Protein AF-A0A1Y6C540-F1 (afdb_monomer_lite)

Structure (mmCIF, N/CA/C/O backbone):
data_AF-A0A1Y6C540-F1
#
_entry.id   AF-A0A1Y6C540-F1
#
loop_
_atom_site.group_PDB
_atom_site.id
_atom_site.type_symbol
_atom_site.label_atom_id
_atom_site.label_alt_id
_atom_site.label_comp_id
_atom_site.label_asym_id
_atom_site.label_entity_id
_atom_site.label_seq_id
_atom_site.pdbx_PDB_ins_code
_atom_site.Cartn_x
_atom_site.Cartn_y
_atom_site.Cartn_z
_atom_site.occupancy
_atom_site.B_iso_or_equiv
_atom_site.auth_seq_id
_atom_site.auth_comp_id
_atom_site.auth_asym_id
_atom_site.auth_atom_id
_atom_site.pdbx_PDB_model_num
ATOM 1 N N . MET A 1 1 ? 32.720 -35.399 -44.012 1.00 43.03 1 MET A N 1
ATOM 2 C CA . MET A 1 1 ? 31.934 -34.220 -44.402 1.00 43.03 1 MET A CA 1
ATOM 3 C C . MET A 1 1 ? 30.581 -34.305 -43.735 1.00 43.03 1 MET A C 1
ATOM 5 O O . MET A 1 1 ? 29.903 -35.291 -43.972 1.00 43.03 1 MET A O 1
ATOM 9 N N . ASP A 1 2 ? 30.085 -33.401 -42.911 1.00 48.00 2 ASP A N 1
ATOM 10 C CA . ASP A 1 2 ? 30.608 -32.382 -41.996 1.00 48.00 2 ASP A CA 1
ATOM 11 C C . ASP A 1 2 ? 29.381 -32.078 -41.117 1.00 48.00 2 ASP A C 1
ATOM 13 O O . ASP A 1 2 ? 28.257 -32.019 -41.619 1.00 48.00 2 ASP A O 1
ATOM 17 N N . VAL A 1 3 ? 29.572 -31.997 -39.803 1.00 55.25 3 VAL A N 1
ATOM 18 C CA . VAL A 1 3 ? 28.517 -31.683 -38.831 1.00 55.25 3 VAL A CA 1
ATOM 19 C C . VAL A 1 3 ? 28.152 -30.207 -38.973 1.00 55.25 3 VAL A C 1
ATOM 21 O O . VAL A 1 3 ? 29.038 -29.363 -38.885 1.00 55.25 3 VAL A O 1
ATOM 24 N N . VAL A 1 4 ? 26.867 -29.883 -39.129 1.00 56.41 4 VAL A N 1
ATOM 25 C CA . VAL A 1 4 ? 26.354 -28.524 -38.880 1.00 56.41 4 VAL A CA 1
ATOM 26 C C . VAL A 1 4 ? 24.952 -28.603 -38.283 1.00 56.41 4 VAL A C 1
ATOM 28 O O . VAL A 1 4 ? 23.933 -28.519 -38.963 1.00 56.41 4 VAL A O 1
ATOM 31 N N . GLU A 1 5 ? 24.929 -28.790 -36.967 1.00 54.06 5 GLU A N 1
ATOM 32 C CA . GLU A 1 5 ? 23.848 -28.333 -36.103 1.00 54.06 5 GLU A CA 1
ATOM 33 C C . GLU A 1 5 ? 24.073 -26.829 -35.884 1.00 54.06 5 GLU A C 1
ATOM 35 O O . GLU A 1 5 ? 25.126 -26.409 -35.407 1.00 54.06 5 GLU A O 1
ATOM 40 N N . SER A 1 6 ? 23.143 -25.987 -36.325 1.00 55.41 6 SER A N 1
ATOM 41 C CA . SER A 1 6 ? 23.183 -24.537 -36.088 1.00 55.41 6 SER A CA 1
ATOM 42 C C . SER A 1 6 ? 21.764 -23.986 -36.102 1.00 55.41 6 SER A C 1
ATOM 44 O O . SER A 1 6 ? 21.353 -23.263 -37.005 1.00 55.41 6 SER A O 1
ATOM 46 N N . THR A 1 7 ? 20.984 -24.362 -35.093 1.00 57.25 7 THR A N 1
ATOM 47 C CA . THR A 1 7 ? 19.813 -23.582 -34.689 1.00 57.25 7 THR A CA 1
ATOM 48 C C . THR A 1 7 ? 20.282 -22.491 -33.738 1.00 57.25 7 THR A C 1
ATOM 50 O O . THR A 1 7 ? 20.520 -22.740 -32.558 1.00 57.25 7 THR A O 1
ATOM 53 N N . ASP A 1 8 ? 20.434 -21.286 -34.285 1.00 49.75 8 ASP A N 1
ATOM 54 C CA . ASP A 1 8 ? 20.597 -20.032 -33.551 1.00 49.75 8 ASP A CA 1
ATOM 55 C C . ASP A 1 8 ? 19.343 -19.806 -32.691 1.00 49.75 8 ASP A C 1
ATOM 57 O O . ASP A 1 8 ? 18.332 -19.262 -33.137 1.00 49.75 8 ASP A O 1
ATOM 61 N N . PHE A 1 9 ? 19.363 -20.312 -31.456 1.00 48.69 9 PHE A N 1
ATOM 62 C CA . PHE A 1 9 ? 18.324 -20.044 -30.467 1.00 48.69 9 PHE A CA 1
ATOM 63 C C . PHE A 1 9 ? 18.586 -18.654 -29.892 1.00 48.69 9 PHE A C 1
ATOM 65 O O . PHE A 1 9 ? 19.163 -18.481 -28.819 1.00 48.69 9 PHE A O 1
ATOM 72 N N . ARG A 1 10 ? 18.222 -17.634 -30.667 1.00 44.22 10 ARG A N 1
ATOM 73 C CA . ARG A 1 10 ? 18.311 -16.242 -30.249 1.00 44.22 10 ARG A CA 1
ATOM 74 C C . ARG A 1 10 ? 17.281 -16.014 -29.146 1.00 44.22 10 ARG A C 1
ATOM 76 O O . ARG A 1 10 ? 16.103 -15.789 -29.416 1.00 44.22 10 ARG A O 1
ATOM 83 N N . SER A 1 11 ? 17.724 -16.120 -27.895 1.00 52.94 11 SER A N 1
ATOM 84 C CA . SER A 1 11 ? 16.939 -15.707 -26.733 1.00 52.94 11 SER A CA 1
ATOM 85 C C . SER A 1 11 ? 16.409 -14.292 -26.976 1.00 52.94 11 SER A C 1
ATOM 87 O O . SER A 1 11 ? 17.205 -13.420 -27.341 1.00 52.94 11 SER A O 1
ATOM 89 N N . PRO A 1 12 ? 15.103 -14.025 -26.802 1.00 50.53 12 PRO A N 1
ATOM 90 C CA . PRO A 1 12 ? 14.623 -12.659 -26.843 1.00 50.53 12 PRO A CA 1
ATOM 91 C C . PRO A 1 12 ? 15.323 -11.906 -25.715 1.00 50.53 12 PRO A C 1
ATOM 93 O O . PRO A 1 12 ? 15.194 -12.253 -24.541 1.00 50.53 12 PRO A O 1
ATOM 96 N N . THR A 1 13 ? 16.114 -10.902 -26.085 1.00 55.16 13 THR A N 1
ATOM 97 C CA . THR A 1 13 ? 16.625 -9.904 -25.154 1.00 55.16 13 THR A CA 1
ATOM 98 C C . THR A 1 13 ? 15.428 -9.406 -24.349 1.00 55.16 13 THR A C 1
ATO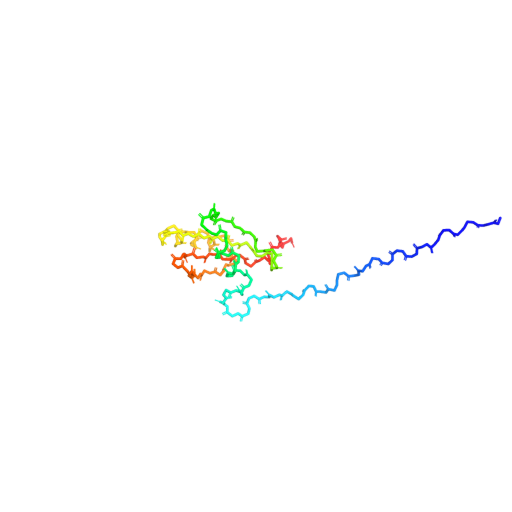M 100 O O . THR A 1 13 ? 14.468 -8.939 -24.972 1.00 55.16 13 THR A O 1
ATOM 103 N N . PRO A 1 14 ? 15.414 -9.499 -23.007 1.00 47.69 14 PRO A N 1
ATOM 104 C CA . PRO A 1 14 ? 14.437 -8.742 -22.255 1.00 47.69 14 PRO A CA 1
ATOM 105 C C . PRO A 1 14 ? 14.735 -7.278 -22.578 1.00 47.69 14 PRO A C 1
ATOM 107 O O . PRO A 1 14 ? 15.776 -6.742 -22.195 1.00 47.69 14 PRO A O 1
ATOM 110 N N . GLY A 1 15 ? 13.857 -6.659 -23.372 1.00 43.78 15 GLY A N 1
ATOM 111 C CA . GLY A 1 15 ? 13.823 -5.209 -23.486 1.00 43.78 15 GLY A CA 1
ATOM 112 C C . GLY A 1 15 ? 13.761 -4.629 -22.074 1.00 43.78 15 GLY A C 1
ATOM 113 O O . GLY A 1 15 ? 13.277 -5.321 -21.170 1.00 43.78 15 GLY A O 1
ATOM 114 N N . PRO A 1 16 ? 14.292 -3.417 -21.849 1.00 44.03 16 PRO A N 1
ATOM 115 C CA . PRO A 1 16 ? 14.209 -2.787 -20.543 1.00 44.03 16 PRO A CA 1
ATOM 116 C C . PRO A 1 16 ? 12.743 -2.831 -20.124 1.00 44.03 16 PRO A C 1
ATOM 118 O O . PRO A 1 16 ? 11.897 -2.219 -20.774 1.00 44.03 16 PRO A O 1
ATOM 121 N N . ALA A 1 17 ? 12.446 -3.644 -19.104 1.00 44.28 17 ALA A N 1
ATOM 122 C CA . ALA A 1 17 ? 11.164 -3.600 -18.440 1.00 44.28 17 ALA A CA 1
ATOM 123 C C . ALA A 1 17 ? 10.976 -2.129 -18.111 1.00 44.28 17 ALA A C 1
ATOM 125 O O . ALA A 1 17 ? 11.861 -1.537 -17.491 1.00 44.28 17 ALA A O 1
ATOM 126 N N . GLU A 1 18 ? 9.915 -1.524 -18.635 1.00 40.03 18 GLU A N 1
ATOM 127 C CA . GLU A 1 18 ? 9.553 -0.164 -18.294 1.00 40.03 18 GLU A CA 1
ATOM 128 C C . GLU A 1 18 ? 9.364 -0.166 -16.784 1.00 40.03 18 GLU A C 1
ATOM 130 O O . GLU A 1 18 ? 8.351 -0.621 -16.248 1.00 40.03 18 GLU A O 1
ATOM 135 N N . THR A 1 19 ? 10.433 0.224 -16.095 1.00 43.50 19 THR A N 1
ATOM 136 C CA . THR A 1 19 ? 10.490 0.408 -14.666 1.00 43.50 19 THR A CA 1
ATOM 137 C C . THR A 1 19 ? 9.519 1.536 -14.418 1.00 43.50 19 THR A C 1
ATOM 139 O O . THR A 1 19 ? 9.863 2.711 -14.528 1.00 43.50 19 THR A O 1
ATOM 142 N N . GLY A 1 20 ? 8.263 1.171 -14.173 1.00 42.25 20 GLY A N 1
ATOM 143 C CA . GLY A 1 20 ? 7.260 2.053 -13.621 1.00 42.25 20 GLY A CA 1
ATOM 144 C C . GLY A 1 20 ? 7.726 2.428 -12.227 1.00 42.25 20 GLY A C 1
ATOM 145 O O . GLY A 1 20 ? 7.236 1.896 -11.231 1.00 42.25 20 GLY A O 1
ATOM 146 N N . GLU A 1 21 ? 8.720 3.311 -12.151 1.00 46.50 21 GLU A N 1
ATOM 147 C CA . GLU A 1 21 ? 8.949 4.101 -10.962 1.00 46.50 21 GLU A CA 1
ATOM 148 C C . GLU A 1 21 ? 7.591 4.698 -10.587 1.00 46.50 21 GLU A C 1
ATOM 150 O O . GLU A 1 21 ? 6.900 5.243 -11.457 1.00 46.50 21 GLU A O 1
ATOM 155 N N . PRO A 1 22 ? 7.153 4.584 -9.325 1.00 45.59 22 PRO A N 1
ATOM 156 C CA . PRO A 1 22 ? 5.972 5.292 -8.871 1.00 45.59 22 PRO A CA 1
ATOM 157 C C . PRO A 1 22 ? 6.294 6.794 -8.874 1.00 45.59 22 PRO A C 1
ATOM 159 O O . PRO A 1 22 ? 6.625 7.369 -7.842 1.00 45.59 22 PRO A O 1
ATOM 162 N N . GLN A 1 23 ? 6.206 7.440 -10.041 1.00 43.75 23 GLN A N 1
ATOM 163 C CA . GLN A 1 23 ? 6.576 8.842 -10.260 1.00 43.75 23 GLN A CA 1
ATOM 164 C C . GLN A 1 23 ? 5.637 9.845 -9.571 1.00 43.75 23 GLN A C 1
ATOM 166 O O . GLN A 1 23 ? 5.738 11.039 -9.828 1.00 43.75 23 GLN A O 1
ATOM 171 N N . ASN A 1 24 ? 4.717 9.426 -8.692 1.00 51.53 24 ASN A N 1
ATOM 172 C CA . ASN A 1 24 ? 3.803 10.399 -8.091 1.00 51.53 24 ASN A CA 1
ATOM 173 C C . ASN A 1 24 ? 3.228 10.081 -6.709 1.00 51.53 24 ASN A C 1
ATOM 175 O O . ASN A 1 24 ? 2.178 10.608 -6.356 1.00 51.53 24 ASN A O 1
ATOM 179 N N . GLY A 1 25 ? 3.861 9.208 -5.917 1.00 62.72 25 GLY A N 1
ATOM 180 C CA . GLY A 1 25 ? 3.353 8.898 -4.570 1.00 62.72 25 GLY A CA 1
ATOM 181 C C . GLY A 1 25 ? 1.909 8.366 -4.555 1.00 62.72 25 GLY A C 1
ATOM 182 O O . GLY A 1 25 ? 1.235 8.416 -3.531 1.00 62.72 25 GLY A O 1
ATOM 183 N N . GLN A 1 26 ? 1.416 7.888 -5.699 1.00 75.31 26 GLN A N 1
ATOM 184 C CA . GLN A 1 26 ? 0.065 7.379 -5.871 1.00 75.31 26 GLN A CA 1
ATOM 185 C C . GLN A 1 26 ? 0.105 5.872 -6.072 1.00 75.31 26 GLN A C 1
ATOM 187 O O . GLN A 1 26 ? 0.957 5.328 -6.776 1.00 75.31 26 GLN A O 1
ATOM 192 N N . LEU A 1 27 ? -0.851 5.203 -5.439 1.00 83.62 27 LEU A N 1
ATOM 193 C CA . LEU A 1 27 ? -1.038 3.767 -5.537 1.00 83.62 27 LEU A CA 1
ATOM 194 C C . LEU A 1 27 ? -1.483 3.389 -6.960 1.00 83.62 27 LEU A C 1
ATOM 196 O O . LEU A 1 27 ? -2.508 3.884 -7.438 1.00 83.62 27 LEU A O 1
ATOM 200 N N . LEU A 1 28 ? -0.729 2.501 -7.616 1.00 87.88 28 LEU A N 1
ATOM 201 C CA . LEU A 1 28 ? -1.040 2.006 -8.961 1.00 87.88 28 LEU A CA 1
ATOM 202 C C . LEU A 1 28 ? -2.402 1.295 -8.992 1.00 87.88 28 LEU A C 1
ATOM 204 O O . LEU A 1 28 ? -2.804 0.648 -8.022 1.00 87.88 28 LEU A O 1
ATOM 208 N N . SER A 1 29 ? -3.106 1.376 -10.122 1.00 91.00 29 SER A N 1
ATOM 209 C CA . SER A 1 29 ? -4.423 0.747 -10.304 1.00 91.00 29 SER A CA 1
A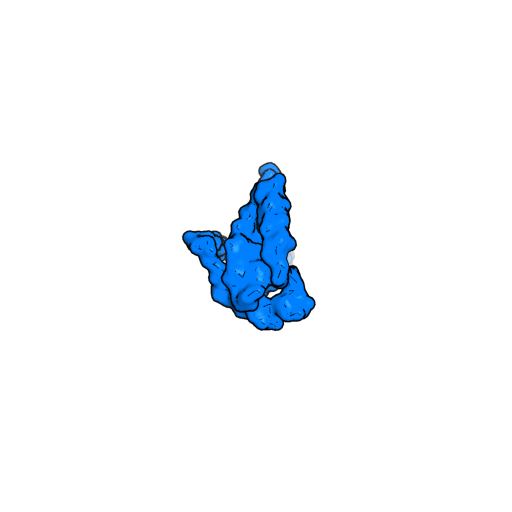TOM 210 C C . SER A 1 29 ? -4.381 -0.777 -10.143 1.00 91.00 29 SER A C 1
ATOM 212 O O . SER A 1 29 ? -5.267 -1.340 -9.502 1.00 91.00 29 SER A O 1
ATOM 214 N N . CYS A 1 30 ? -3.330 -1.440 -10.636 1.00 90.75 30 CYS A N 1
ATOM 215 C CA . CYS A 1 30 ? -3.123 -2.878 -10.439 1.00 90.75 30 CYS A CA 1
ATOM 216 C C . CYS A 1 30 ? -2.950 -3.247 -8.953 1.00 90.75 30 CYS A C 1
ATOM 218 O O . CYS A 1 30 ? -3.522 -4.233 -8.484 1.00 90.75 30 CYS A O 1
ATOM 220 N N . CYS A 1 31 ? -2.246 -2.415 -8.175 1.00 91.00 31 CYS A N 1
ATOM 221 C CA . CYS A 1 31 ? -2.101 -2.599 -6.730 1.00 91.00 31 CYS A CA 1
ATOM 222 C C . CYS A 1 31 ? -3.442 -2.444 -6.005 1.00 91.00 31 CYS A C 1
ATOM 224 O O . CYS A 1 31 ? -3.763 -3.275 -5.161 1.00 91.00 31 CYS A O 1
ATOM 226 N N . LYS A 1 32 ? -4.244 -1.428 -6.360 1.00 92.94 32 LYS A N 1
ATOM 227 C CA . LYS A 1 32 ? -5.598 -1.229 -5.806 1.00 92.94 32 LYS A CA 1
ATOM 228 C C . LYS A 1 32 ? -6.475 -2.456 -6.029 1.00 92.94 32 LYS A C 1
ATOM 230 O O . LYS A 1 32 ? -7.008 -3.00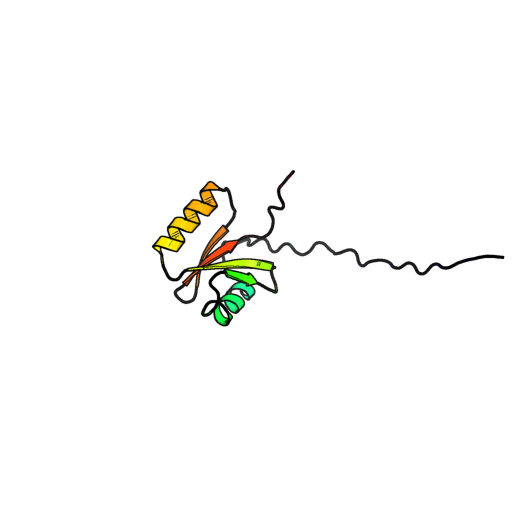4 -5.073 1.00 92.94 32 LYS A O 1
ATOM 235 N N . HIS A 1 33 ? -6.523 -2.942 -7.269 1.00 93.88 33 HIS A N 1
ATOM 236 C CA . HIS A 1 33 ? -7.286 -4.139 -7.610 1.00 93.88 33 HIS A CA 1
ATOM 237 C C . HIS A 1 33 ? -6.827 -5.368 -6.809 1.00 93.88 33 HIS A C 1
ATOM 239 O O . HIS A 1 33 ? -7.648 -6.108 -6.273 1.00 93.88 33 HIS A O 1
ATOM 245 N N . THR A 1 34 ? -5.510 -5.546 -6.659 1.00 92.56 34 THR A N 1
ATOM 246 C CA . THR A 1 34 ? -4.938 -6.637 -5.853 1.00 92.56 34 THR A CA 1
ATOM 247 C C . THR A 1 34 ? -5.391 -6.547 -4.388 1.00 92.56 34 THR A C 1
ATOM 249 O O . THR A 1 34 ? -5.780 -7.555 -3.799 1.00 92.56 34 THR A O 1
ATOM 252 N N . ILE A 1 35 ? -5.378 -5.344 -3.803 1.00 92.69 35 ILE A N 1
ATOM 253 C CA . ILE A 1 35 ? -5.809 -5.104 -2.417 1.00 92.69 35 ILE A CA 1
ATOM 254 C C . ILE A 1 35 ? -7.292 -5.427 -2.258 1.00 92.69 35 ILE A C 1
ATOM 256 O O . ILE A 1 35 ? -7.654 -6.173 -1.348 1.00 92.69 35 ILE A O 1
ATOM 260 N N . ASP A 1 36 ? -8.138 -4.919 -3.152 1.00 92.38 36 ASP A N 1
ATOM 261 C CA . ASP A 1 36 ? -9.586 -5.119 -3.072 1.00 92.38 36 ASP A CA 1
ATOM 262 C C . ASP A 1 36 ? -9.962 -6.610 -3.154 1.00 92.38 36 ASP A C 1
ATOM 264 O O . ASP A 1 36 ? -10.868 -7.054 -2.450 1.00 92.38 36 ASP A O 1
ATOM 268 N N . MET A 1 37 ? -9.226 -7.413 -3.934 1.00 91.25 37 MET A N 1
ATOM 269 C CA . MET A 1 37 ? -9.473 -8.856 -4.037 1.00 91.25 37 MET A CA 1
ATOM 270 C C . MET A 1 37 ? -8.921 -9.679 -2.866 1.00 91.25 37 MET A C 1
ATOM 272 O O . MET A 1 37 ? -9.539 -10.667 -2.466 1.00 91.25 37 MET A O 1
ATOM 276 N N . HIS A 1 38 ? -7.748 -9.327 -2.329 1.00 90.75 38 HIS A N 1
ATOM 277 C CA . HIS A 1 38 ? -6.994 -10.240 -1.458 1.00 90.75 38 HIS A CA 1
ATOM 278 C C . HIS A 1 38 ? -6.816 -9.769 -0.014 1.00 90.75 38 HIS A C 1
ATOM 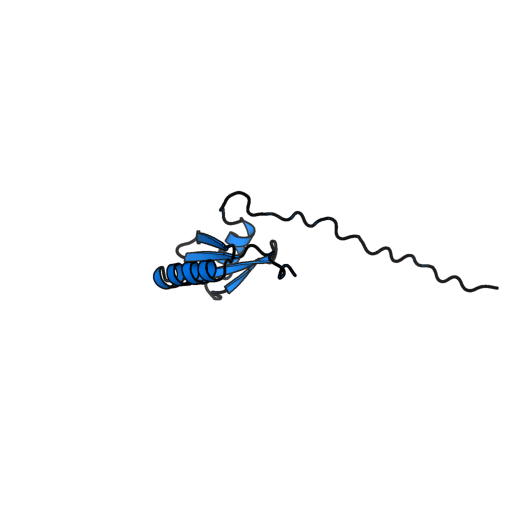280 O O . HIS A 1 38 ? -6.567 -10.608 0.859 1.00 90.75 38 HIS A O 1
ATOM 286 N N . ALA A 1 39 ? -6.951 -8.473 0.280 1.00 89.12 39 ALA A N 1
ATOM 287 C CA . ALA A 1 39 ? -6.558 -7.934 1.585 1.00 89.12 39 ALA A CA 1
ATOM 288 C C . ALA A 1 39 ? -7.488 -8.324 2.742 1.00 89.12 39 ALA A C 1
ATOM 290 O O . ALA A 1 39 ? -7.104 -8.191 3.898 1.00 89.12 39 ALA A O 1
ATOM 291 N N . ALA A 1 40 ? -8.671 -8.880 2.456 1.00 87.00 40 ALA A N 1
ATOM 292 C CA . ALA A 1 40 ? -9.539 -9.474 3.478 1.00 87.00 40 ALA A CA 1
ATOM 293 C C . ALA A 1 40 ? -8.980 -10.774 4.080 1.00 87.00 40 ALA A C 1
ATOM 295 O O . ALA A 1 40 ? -9.310 -11.111 5.212 1.00 87.00 40 ALA A O 1
ATOM 296 N N . TYR A 1 41 ? -8.137 -11.493 3.335 1.00 88.69 41 TYR A N 1
ATOM 297 C CA . TYR A 1 41 ? -7.612 -12.800 3.741 1.00 88.69 41 TYR A CA 1
ATOM 298 C C . TYR A 1 41 ? -6.094 -12.793 3.941 1.00 88.69 41 TYR A C 1
ATOM 300 O O . TYR A 1 41 ? -5.563 -13.663 4.624 1.00 88.69 41 TYR A O 1
ATOM 308 N N . ASN A 1 42 ? -5.387 -11.824 3.350 1.00 88.88 42 ASN A N 1
ATOM 309 C CA . ASN A 1 42 ? -3.930 -11.746 3.375 1.00 88.88 42 ASN A CA 1
ATOM 310 C C . ASN A 1 42 ? -3.473 -10.319 3.686 1.00 88.88 42 ASN A C 1
ATOM 312 O O . ASN A 1 42 ? -3.744 -9.394 2.928 1.00 88.88 42 ASN A O 1
ATOM 316 N N . SER A 1 43 ? -2.709 -10.140 4.762 1.00 88.31 43 SER A N 1
ATOM 317 C CA . SER A 1 43 ? -2.143 -8.837 5.143 1.00 88.31 43 SER A CA 1
ATOM 318 C C . SER A 1 43 ? -0.862 -8.479 4.382 1.00 88.31 43 SER A C 1
ATOM 320 O O . SER A 1 43 ? -0.390 -7.346 4.459 1.00 88.31 43 SER A O 1
ATOM 322 N N . MET A 1 44 ? -0.281 -9.423 3.637 1.00 91.56 44 MET A N 1
ATOM 323 C CA . MET A 1 44 ? 0.886 -9.207 2.784 1.00 91.56 44 MET A CA 1
ATOM 324 C C . MET A 1 44 ? 0.714 -9.966 1.471 1.00 91.56 44 MET A C 1
ATOM 326 O O . MET A 1 44 ? 0.372 -11.145 1.470 1.00 91.56 44 MET A O 1
ATOM 330 N N . MET A 1 45 ? 0.959 -9.286 0.359 1.00 92.12 45 MET A N 1
ATOM 331 C CA . MET A 1 45 ? 0.773 -9.814 -0.989 1.00 92.12 45 MET A CA 1
ATOM 332 C C . MET A 1 45 ? 1.769 -9.199 -1.961 1.00 92.12 45 MET A C 1
ATOM 334 O O . MET A 1 45 ? 2.405 -8.189 -1.671 1.00 92.12 45 MET A O 1
ATOM 338 N N . VAL A 1 46 ? 1.900 -9.813 -3.130 1.00 90.69 46 VAL A N 1
ATOM 339 C CA . VAL A 1 46 ? 2.690 -9.281 -4.239 1.00 90.69 46 VAL A CA 1
ATOM 340 C C . VAL A 1 46 ? 1.732 -9.025 -5.389 1.00 90.69 46 VAL A C 1
ATOM 342 O O . VAL A 1 46 ? 1.003 -9.932 -5.785 1.00 90.69 46 VAL A O 1
ATOM 345 N N . CYS A 1 47 ? 1.719 -7.803 -5.920 1.00 89.62 47 CYS A N 1
ATOM 346 C CA . CYS A 1 47 ? 0.942 -7.507 -7.117 1.00 89.62 47 CYS A CA 1
ATOM 347 C C . CYS A 1 47 ? 1.490 -8.324 -8.293 1.00 89.62 47 CYS A C 1
ATOM 349 O O . CYS A 1 47 ? 2.689 -8.294 -8.578 1.00 89.62 47 CYS A O 1
ATOM 351 N N . SER A 1 48 ? 0.625 -9.063 -8.983 1.00 87.94 48 SER A N 1
ATOM 352 C CA . SER A 1 48 ? 1.022 -9.911 -10.108 1.00 87.94 48 SER A CA 1
ATOM 353 C C . SER A 1 48 ? 1.537 -9.112 -11.299 1.00 87.94 48 SER A C 1
ATOM 355 O O . SER A 1 48 ? 2.399 -9.621 -12.013 1.00 87.94 48 SER A O 1
ATOM 357 N N . ASP A 1 49 ? 1.057 -7.883 -11.485 1.00 88.31 49 ASP A N 1
ATOM 358 C CA . ASP A 1 49 ? 1.390 -7.053 -12.643 1.00 88.31 49 ASP A CA 1
ATOM 359 C C . ASP A 1 49 ? 2.693 -6.285 -12.428 1.00 88.31 49 ASP A C 1
ATOM 361 O O . ASP A 1 49 ? 3.675 -6.508 -13.129 1.00 88.31 49 ASP A O 1
ATOM 365 N N . CYS A 1 50 ? 2.744 -5.421 -11.411 1.00 86.56 50 CYS A N 1
ATOM 366 C CA . CYS A 1 50 ? 3.911 -4.569 -11.164 1.00 86.56 50 CYS A CA 1
ATOM 367 C C . CYS A 1 50 ? 4.967 -5.211 -10.252 1.00 86.56 50 CYS A C 1
ATOM 369 O O . CYS A 1 50 ? 5.993 -4.593 -9.974 1.00 86.56 50 CYS A O 1
ATOM 371 N N . LYS A 1 51 ? 4.717 -6.428 -9.744 1.00 87.56 51 LYS A N 1
ATOM 372 C CA . LYS A 1 51 ? 5.616 -7.177 -8.843 1.00 87.56 51 LYS A CA 1
ATOM 373 C C . LYS A 1 51 ? 6.013 -6.419 -7.568 1.00 87.56 51 LYS A C 1
ATOM 375 O O . LYS A 1 51 ? 7.011 -6.753 -6.928 1.00 87.56 51 LYS A O 1
ATOM 380 N N . GLN A 1 52 ? 5.235 -5.410 -7.177 1.00 88.38 52 GLN A N 1
ATOM 381 C CA . GLN A 1 52 ? 5.431 -4.685 -5.926 1.00 88.38 52 GLN A CA 1
ATOM 382 C C . GLN A 1 52 ? 4.863 -5.477 -4.752 1.00 88.38 52 GLN A C 1
ATOM 384 O O . GLN A 1 52 ? 3.803 -6.101 -4.855 1.00 88.38 52 GLN A O 1
ATOM 389 N N . ILE A 1 53 ? 5.569 -5.435 -3.624 1.00 90.62 53 ILE A N 1
ATOM 390 C CA . ILE A 1 53 ? 5.091 -6.035 -2.377 1.00 90.62 53 ILE A CA 1
ATOM 391 C C . ILE A 1 53 ? 4.152 -5.035 -1.710 1.00 90.62 53 ILE A C 1
ATOM 393 O O . ILE A 1 53 ? 4.515 -3.880 -1.502 1.00 90.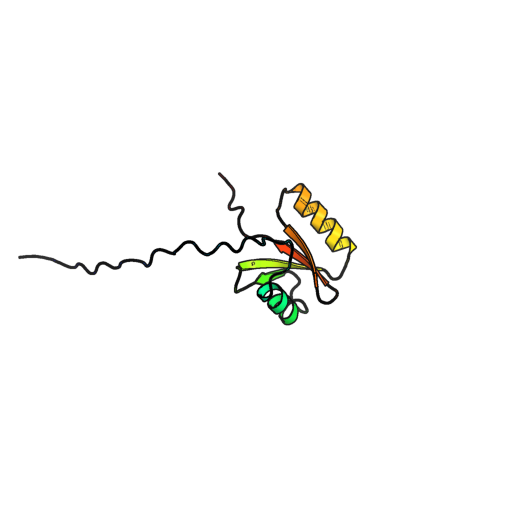62 53 ILE A O 1
ATOM 397 N N . ILE A 1 54 ? 2.963 -5.490 -1.347 1.00 92.44 54 ILE A N 1
ATOM 398 C CA . ILE A 1 54 ? 1.918 -4.707 -0.702 1.00 92.44 54 ILE A CA 1
ATOM 399 C C . ILE A 1 54 ? 1.677 -5.303 0.679 1.00 92.44 54 ILE A C 1
ATOM 401 O O . ILE A 1 54 ? 1.465 -6.508 0.823 1.00 92.44 54 ILE A O 1
ATOM 405 N N . LYS A 1 55 ? 1.699 -4.456 1.703 1.00 94.06 55 LYS A N 1
ATOM 406 C CA . LYS A 1 55 ? 1.344 -4.820 3.068 1.00 94.06 55 LYS A CA 1
ATOM 407 C C . LYS A 1 55 ? 0.187 -3.956 3.548 1.00 94.06 55 LYS A C 1
ATOM 409 O O . LYS A 1 55 ? 0.288 -2.734 3.523 1.00 94.06 55 LYS A O 1
ATOM 414 N N . CYS A 1 56 ? -0.875 -4.598 4.006 1.00 94.31 56 CYS A N 1
ATOM 415 C CA . CYS A 1 56 ? -2.070 -3.954 4.531 1.00 94.31 56 CYS A CA 1
ATOM 416 C C . CYS A 1 56 ? -2.108 -4.059 6.060 1.00 94.31 56 CYS A C 1
ATOM 418 O O . CYS A 1 56 ? -1.622 -5.030 6.646 1.00 94.31 56 CYS A O 1
ATOM 420 N N . PHE A 1 57 ? -2.694 -3.051 6.693 1.00 94.31 57 PHE A N 1
ATOM 421 C CA . PHE A 1 57 ? -2.904 -2.965 8.130 1.00 94.31 57 PHE A CA 1
ATOM 422 C C . PHE A 1 57 ? -4.315 -2.456 8.407 1.00 94.31 57 PHE A C 1
ATOM 424 O O . PHE A 1 57 ? -4.767 -1.508 7.766 1.00 94.31 57 PHE A O 1
ATOM 431 N N . ASP A 1 58 ? -4.952 -3.040 9.418 1.00 92.88 58 ASP A N 1
ATOM 432 C CA . ASP A 1 58 ? -6.253 -2.591 9.925 1.00 92.88 58 ASP A CA 1
ATOM 433 C C . ASP A 1 58 ? -6.107 -1.632 11.131 1.00 92.88 58 ASP A C 1
ATOM 435 O O . ASP A 1 58 ? -7.071 -1.002 11.547 1.00 92.88 58 ASP A O 1
ATOM 439 N N . ASP A 1 59 ? -4.895 -1.499 11.694 1.00 93.25 59 ASP A N 1
ATOM 440 C CA . ASP A 1 59 ? -4.584 -0.624 12.837 1.00 93.25 59 ASP A CA 1
ATOM 441 C C . ASP A 1 59 ? -3.537 0.440 12.460 1.00 93.25 59 ASP A C 1
ATOM 443 O O . ASP A 1 59 ? -2.409 0.135 12.048 1.00 93.25 59 ASP A O 1
ATOM 447 N N . GLU A 1 60 ? -3.896 1.706 12.675 1.00 92.56 60 GLU A N 1
ATOM 448 C CA . GLU A 1 60 ? -3.057 2.881 12.441 1.00 92.56 60 GLU A CA 1
ATOM 449 C C . GLU A 1 60 ? -1.750 2.859 13.259 1.00 92.56 60 GLU A C 1
ATOM 451 O O . GLU A 1 60 ? -0.689 3.272 12.780 1.00 92.56 60 GLU A O 1
ATOM 456 N N . LYS A 1 61 ? -1.776 2.359 14.502 1.00 94.38 61 LYS A N 1
ATOM 457 C CA . LYS A 1 61 ? -0.581 2.263 15.358 1.00 94.38 61 LYS A CA 1
ATOM 458 C C . LYS A 1 61 ? 0.420 1.276 14.777 1.00 94.38 61 LYS A C 1
ATOM 460 O O . LYS A 1 61 ? 1.621 1.565 14.746 1.00 94.38 61 LYS A O 1
ATOM 465 N N . ALA A 1 62 ? -0.066 0.127 14.306 1.00 93.56 62 ALA A N 1
ATOM 466 C CA . ALA A 1 62 ? 0.765 -0.881 13.659 1.00 93.56 62 ALA A CA 1
ATOM 467 C C . ALA A 1 62 ? 1.374 -0.330 12.362 1.00 93.56 62 ALA A C 1
ATOM 469 O O . ALA A 1 62 ? 2.579 -0.477 12.143 1.00 93.56 62 ALA A O 1
ATOM 470 N N . PHE A 1 63 ? 0.573 0.381 11.566 1.00 95.12 63 PHE A N 1
ATOM 471 C CA . PHE A 1 63 ? 1.018 1.069 10.358 1.00 95.12 63 PHE A CA 1
ATOM 472 C C . PHE A 1 63 ? 2.121 2.102 10.637 1.00 95.12 63 PHE A C 1
ATOM 474 O O . PHE A 1 63 ? 3.208 2.011 10.061 1.00 95.12 63 PHE A O 1
ATOM 481 N N . LYS A 1 64 ? 1.909 3.027 11.583 1.00 94.44 64 LYS A N 1
ATOM 482 C CA . LYS A 1 64 ? 2.901 4.051 11.964 1.00 94.44 64 LYS A CA 1
ATOM 483 C C . LYS A 1 64 ? 4.198 3.442 12.489 1.00 94.44 64 LYS A C 1
ATOM 485 O O . LYS A 1 64 ? 5.288 3.910 12.153 1.00 94.44 64 LYS A O 1
ATOM 490 N N . ASN A 1 65 ? 4.108 2.393 13.305 1.00 95.31 65 ASN A N 1
ATOM 491 C CA . ASN A 1 65 ? 5.294 1.693 13.796 1.00 95.31 65 ASN A CA 1
ATOM 492 C C . ASN A 1 65 ? 6.061 1.025 12.645 1.00 95.31 65 ASN A C 1
ATOM 494 O O . ASN A 1 65 ? 7.286 1.115 12.562 1.00 95.31 65 ASN A O 1
ATOM 498 N N . TYR A 1 66 ? 5.339 0.409 11.709 1.00 93.62 66 TYR A N 1
ATOM 499 C CA . TYR A 1 66 ? 5.948 -0.226 10.550 1.00 93.62 66 TYR A CA 1
ATOM 500 C C . TYR A 1 66 ? 6.608 0.786 9.606 1.00 93.62 66 TYR A C 1
ATOM 502 O O . TYR A 1 66 ? 7.717 0.548 9.134 1.00 93.62 66 TYR A O 1
ATOM 510 N N . GLN A 1 67 ? 5.998 1.955 9.405 1.00 92.38 67 GLN A N 1
ATOM 511 C CA . GLN A 1 67 ? 6.599 3.048 8.643 1.00 92.38 67 GLN A CA 1
ATOM 512 C C . GLN A 1 67 ? 7.935 3.495 9.261 1.00 92.38 67 GLN A C 1
ATOM 514 O O . GLN A 1 67 ? 8.936 3.612 8.552 1.00 92.38 67 GLN A O 1
ATOM 519 N N . ARG A 1 68 ? 7.991 3.659 10.593 1.00 92.81 68 ARG A N 1
ATOM 520 C CA . ARG A 1 68 ? 9.238 3.974 11.321 1.00 92.81 68 ARG A CA 1
ATOM 521 C C . ARG A 1 68 ? 10.293 2.877 11.164 1.00 92.81 68 ARG A C 1
ATOM 523 O O . ARG A 1 68 ? 11.463 3.179 10.952 1.00 92.81 68 ARG A O 1
ATOM 530 N N . PHE A 1 69 ? 9.883 1.612 11.230 1.00 91.94 69 PHE A N 1
ATOM 531 C CA . PHE A 1 69 ? 10.755 0.452 11.021 1.00 91.94 69 PHE A CA 1
ATOM 532 C C . PHE A 1 69 ? 11.332 0.383 9.597 1.00 91.94 69 PHE A C 1
ATOM 534 O O . PHE A 1 69 ? 12.476 -0.034 9.407 1.00 91.94 69 PHE A O 1
ATOM 541 N N . CYS A 1 70 ? 10.550 0.763 8.585 1.00 90.38 70 CYS A N 1
ATOM 542 C CA . CYS A 1 70 ? 11.019 0.841 7.203 1.00 90.38 70 CYS A CA 1
ATOM 543 C C . CYS A 1 70 ? 12.014 1.991 7.025 1.00 90.38 70 CYS A C 1
ATOM 545 O O . CYS A 1 70 ? 13.073 1.784 6.432 1.00 90.38 70 CYS A O 1
ATOM 547 N N . ALA A 1 71 ? 11.718 3.158 7.606 1.00 87.06 71 ALA A N 1
ATOM 548 C CA . ALA A 1 71 ? 12.607 4.315 7.587 1.00 87.06 71 ALA A CA 1
ATOM 549 C C . ALA A 1 71 ? 13.950 4.031 8.282 1.00 87.06 71 ALA A C 1
ATOM 551 O O . ALA A 1 71 ? 14.996 4.374 7.738 1.00 87.06 71 ALA A O 1
ATOM 552 N N . SER A 1 72 ? 13.948 3.328 9.424 1.00 90.19 72 SER A N 1
ATOM 553 C CA . SER A 1 72 ? 15.186 2.960 10.134 1.00 90.19 72 SER A CA 1
ATOM 554 C C . SER A 1 72 ? 16.071 1.971 9.371 1.00 90.19 72 SER A C 1
ATOM 556 O O . SER A 1 72 ? 17.248 1.833 9.684 1.00 90.19 72 SER A O 1
ATOM 558 N N . ARG A 1 73 ? 15.519 1.288 8.361 1.00 87.88 73 ARG A N 1
ATOM 559 C CA . ARG A 1 73 ? 16.254 0.417 7.433 1.00 87.88 73 ARG A CA 1
ATOM 560 C C . ARG A 1 73 ? 16.481 1.049 6.065 1.00 87.88 73 ARG A C 1
ATOM 562 O O . ARG A 1 73 ? 16.802 0.324 5.129 1.00 87.88 73 ARG A O 1
ATOM 569 N N . HIS A 1 74 ? 16.262 2.357 5.934 1.00 85.50 74 HIS A N 1
ATOM 570 C CA . HIS A 1 74 ? 16.406 3.090 4.675 1.00 85.50 74 HIS A CA 1
ATOM 571 C C . HIS A 1 74 ? 15.602 2.478 3.512 1.00 85.50 74 HIS A C 1
ATOM 573 O O . HIS A 1 74 ? 15.973 2.611 2.349 1.00 85.50 74 HIS A O 1
ATOM 579 N N . ARG A 1 75 ? 14.483 1.799 3.808 1.00 84.88 75 ARG A N 1
ATOM 580 C CA . ARG A 1 75 ? 13.626 1.212 2.774 1.00 84.88 75 ARG A CA 1
ATOM 581 C C . ARG A 1 75 ? 12.762 2.294 2.146 1.00 84.88 75 ARG A C 1
ATOM 583 O O . ARG A 1 75 ? 12.023 2.980 2.852 1.00 84.88 75 ARG A O 1
ATOM 590 N N . LYS A 1 76 ? 12.792 2.384 0.817 1.00 86.19 76 LYS A N 1
ATOM 591 C CA . LYS A 1 76 ? 11.860 3.212 0.049 1.00 86.19 76 LYS A CA 1
ATOM 592 C C . LYS A 1 76 ? 10.494 2.531 0.023 1.00 86.19 76 LYS A C 1
ATOM 594 O O . LYS A 1 76 ? 10.347 1.433 -0.512 1.00 86.19 76 LYS A O 1
ATOM 599 N N . ILE A 1 77 ? 9.512 3.175 0.641 1.00 90.06 77 ILE A N 1
ATOM 600 C CA . ILE A 1 77 ? 8.134 2.694 0.694 1.00 90.06 77 ILE A CA 1
ATOM 601 C C . ILE A 1 77 ? 7.169 3.808 0.309 1.00 90.06 77 ILE A C 1
ATOM 603 O O . ILE A 1 77 ? 7.405 4.977 0.609 1.00 90.06 77 ILE A O 1
ATOM 607 N N . LEU A 1 78 ? 6.058 3.422 -0.303 1.00 91.06 78 LEU A N 1
ATOM 608 C CA . LEU A 1 78 ? 4.872 4.247 -0.436 1.00 91.06 78 LEU A CA 1
ATOM 609 C C . LEU A 1 78 ? 3.914 3.892 0.703 1.00 91.06 78 LEU A C 1
ATOM 611 O O . LEU A 1 78 ? 3.433 2.765 0.774 1.00 91.06 78 LEU A O 1
ATOM 615 N N . ALA A 1 79 ? 3.649 4.845 1.592 1.00 91.88 79 ALA A N 1
ATOM 616 C CA . ALA A 1 79 ? 2.684 4.704 2.677 1.00 91.88 79 ALA A CA 1
ATOM 617 C C . ALA A 1 79 ? 1.417 5.492 2.316 1.00 91.88 79 ALA A C 1
ATOM 619 O O . ALA A 1 79 ? 1.498 6.689 2.046 1.00 91.88 79 ALA A O 1
ATOM 620 N N . THR A 1 80 ? 0.267 4.823 2.257 1.00 92.94 80 THR A N 1
ATOM 621 C CA . THR A 1 80 ? -1.006 5.404 1.806 1.00 92.94 80 THR A CA 1
ATOM 622 C C . THR A 1 80 ? -2.197 4.689 2.450 1.00 92.94 80 THR A C 1
ATOM 624 O O . THR A 1 80 ? -2.015 3.719 3.182 1.00 92.94 80 THR A O 1
ATOM 627 N N . GLU A 1 81 ? -3.410 5.155 2.182 1.00 92.00 81 GLU A N 1
ATOM 628 C CA . GLU A 1 81 ? -4.664 4.563 2.654 1.00 92.00 81 GLU A CA 1
ATOM 629 C C . GLU A 1 81 ? -5.523 4.166 1.448 1.00 92.00 81 GLU A C 1
ATOM 631 O O . GLU A 1 81 ? -5.563 4.879 0.443 1.00 92.00 81 GLU A O 1
ATOM 636 N N . HIS A 1 82 ? -6.187 3.012 1.521 1.00 91.12 82 HIS A N 1
ATOM 637 C CA . HIS A 1 82 ? -7.096 2.529 0.476 1.00 91.12 82 HIS A CA 1
ATOM 638 C C . HIS A 1 82 ? -8.171 1.633 1.092 1.00 91.12 82 HIS A C 1
ATOM 640 O O . HIS A 1 82 ? -7.833 0.706 1.826 1.00 91.12 82 HIS A O 1
ATOM 646 N N . SER A 1 83 ? -9.445 1.887 0.773 1.00 84.81 83 SER A N 1
ATOM 647 C CA . SER A 1 83 ? -10.598 1.085 1.228 1.00 84.81 83 SER A CA 1
ATOM 648 C C . SER A 1 83 ? -10.575 0.799 2.741 1.00 84.81 83 SER A C 1
ATOM 650 O O . SER A 1 83 ? -10.610 -0.359 3.154 1.00 84.81 83 SER A O 1
ATOM 652 N N . ASP A 1 84 ? -10.433 1.852 3.555 1.00 87.19 84 ASP A N 1
ATOM 653 C CA . ASP A 1 84 ? -10.355 1.812 5.030 1.00 87.19 84 ASP A CA 1
ATOM 654 C C . ASP A 1 84 ? -9.170 1.024 5.619 1.00 87.19 84 ASP A C 1
ATOM 656 O O . ASP A 1 84 ? -9.124 0.746 6.817 1.00 87.19 84 ASP A O 1
ATOM 660 N N . ARG A 1 85 ? -8.175 0.682 4.794 1.00 90.38 85 ARG A N 1
ATOM 661 C CA . ARG A 1 85 ? -6.935 0.033 5.226 1.00 90.38 85 ARG A CA 1
ATOM 662 C C . ARG A 1 85 ? -5.745 0.954 5.056 1.00 90.38 85 ARG A C 1
ATOM 664 O O . ARG A 1 85 ? -5.630 1.680 4.067 1.00 90.38 85 ARG A O 1
ATOM 671 N N . PHE A 1 86 ? -4.790 0.829 5.968 1.00 93.88 86 PHE A N 1
ATOM 672 C CA . PHE A 1 86 ? -3.483 1.448 5.809 1.00 93.88 86 PHE A CA 1
ATOM 673 C C . PHE A 1 86 ? -2.585 0.524 4.995 1.00 93.88 86 PHE A C 1
ATOM 675 O O . PHE A 1 86 ? -2.455 -0.666 5.288 1.00 93.88 86 PHE A O 1
ATOM 682 N N . VAL A 1 87 ? -1.954 1.058 3.958 1.00 93.62 87 VAL A N 1
ATOM 683 C CA . VAL A 1 87 ? -1.220 0.282 2.963 1.00 93.62 87 VAL A CA 1
ATOM 684 C C . VAL A 1 87 ? 0.209 0.792 2.852 1.00 93.62 87 VAL A C 1
ATOM 686 O O . VAL A 1 87 ? 0.472 1.984 2.711 1.00 93.62 87 VAL A O 1
ATOM 689 N N . VAL A 1 88 ? 1.150 -0.143 2.885 1.00 93.56 88 VAL A N 1
ATOM 690 C CA . VAL A 1 88 ? 2.559 0.088 2.585 1.00 93.56 88 VAL A CA 1
ATOM 691 C C . VAL A 1 88 ? 2.914 -0.700 1.337 1.00 93.56 88 VAL A C 1
ATOM 693 O O . VAL A 1 88 ? 2.832 -1.926 1.332 1.00 93.56 88 VAL A O 1
ATOM 696 N N . VAL A 1 89 ? 3.339 -0.005 0.288 1.00 91.56 89 VAL A N 1
ATOM 697 C CA . VAL A 1 89 ? 3.849 -0.617 -0.938 1.00 91.56 89 VAL A CA 1
ATOM 698 C C . VAL A 1 89 ? 5.354 -0.436 -1.000 1.00 91.56 89 VAL A C 1
ATOM 700 O O . VAL A 1 89 ? 5.874 0.667 -0.837 1.00 91.56 89 VAL A O 1
ATOM 703 N N . PHE A 1 90 ? 6.065 -1.530 -1.221 1.00 88.31 90 PHE A N 1
ATOM 704 C CA . PHE A 1 90 ? 7.500 -1.513 -1.436 1.00 88.31 90 PHE A CA 1
ATOM 705 C C . PHE A 1 90 ? 7.769 -1.304 -2.918 1.00 88.31 90 PHE A C 1
ATOM 707 O O . PHE A 1 90 ? 7.315 -2.088 -3.754 1.00 88.31 90 PHE A O 1
ATOM 714 N N . SER A 1 91 ? 8.544 -0.271 -3.233 1.00 77.69 91 SER A N 1
ATOM 715 C CA . SER A 1 91 ? 9.128 -0.133 -4.560 1.00 77.69 91 SER A CA 1
ATOM 716 C C . SER A 1 91 ? 10.151 -1.252 -4.722 1.00 77.69 91 SER A C 1
ATOM 718 O O . SER A 1 91 ? 11.207 -1.240 -4.088 1.00 77.69 91 SER A O 1
ATOM 720 N N . SER A 1 92 ? 9.816 -2.267 -5.511 1.00 66.25 92 SER A N 1
ATOM 721 C CA . SER A 1 92 ? 10.766 -3.305 -5.893 1.00 66.25 92 SER A CA 1
ATOM 722 C C . SER A 1 92 ? 11.860 -2.643 -6.728 1.00 66.25 92 SER A C 1
ATOM 724 O O . SER A 1 92 ? 11.562 -2.209 -7.828 1.00 66.25 92 SER A O 1
ATOM 726 N N . TYR A 1 93 ? 13.047 -2.467 -6.140 1.00 55.78 93 TYR A N 1
ATOM 727 C CA . TYR A 1 93 ? 14.400 -2.388 -6.724 1.00 55.78 93 TYR A CA 1
ATOM 728 C C . TYR A 1 93 ? 15.317 -1.600 -5.773 1.00 55.78 93 TYR A C 1
ATOM 730 O O . TYR A 1 93 ? 15.696 -0.462 -6.015 1.00 55.78 93 TYR A O 1
ATOM 738 N N . ASP A 1 94 ? 15.684 -2.254 -4.674 1.00 48.69 94 ASP A N 1
ATOM 739 C CA . ASP A 1 94 ? 17.059 -2.202 -4.176 1.00 48.69 94 ASP A CA 1
ATOM 740 C C . ASP A 1 94 ? 17.476 -3.676 -4.084 1.00 48.69 94 ASP A C 1
ATOM 742 O O . ASP A 1 94 ? 17.411 -4.325 -3.039 1.00 48.69 94 ASP A O 1
ATOM 746 N N . THR A 1 95 ? 17.775 -4.281 -5.240 1.00 43.84 95 THR A N 1
ATOM 747 C CA . THR A 1 95 ? 18.740 -5.386 -5.253 1.00 43.84 95 THR A CA 1
ATOM 748 C C . THR A 1 95 ? 19.946 -4.846 -4.517 1.00 43.84 95 THR A C 1
ATOM 750 O O . THR A 1 95 ? 20.462 -3.833 -4.976 1.00 43.84 95 THR A O 1
ATOM 753 N N . TYR A 1 96 ? 20.304 -5.450 -3.375 1.00 43.06 96 TYR A N 1
ATOM 754 C CA . TYR A 1 96 ? 21.484 -5.113 -2.577 1.00 43.06 96 TYR A CA 1
ATOM 755 C C . TYR A 1 96 ? 22.565 -4.529 -3.485 1.00 43.06 96 TYR A C 1
ATOM 757 O O . TYR A 1 96 ? 23.169 -5.274 -4.256 1.00 43.06 96 TYR A O 1
ATOM 765 N N . SER A 1 97 ? 22.717 -3.203 -3.474 1.00 36.28 97 SER A N 1
ATOM 766 C CA . SER A 1 97 ? 23.761 -2.553 -4.253 1.00 36.28 97 SER A CA 1
ATOM 767 C C . SER A 1 97 ? 25.077 -2.998 -3.619 1.00 36.28 97 SER A C 1
ATOM 769 O O . SER A 1 9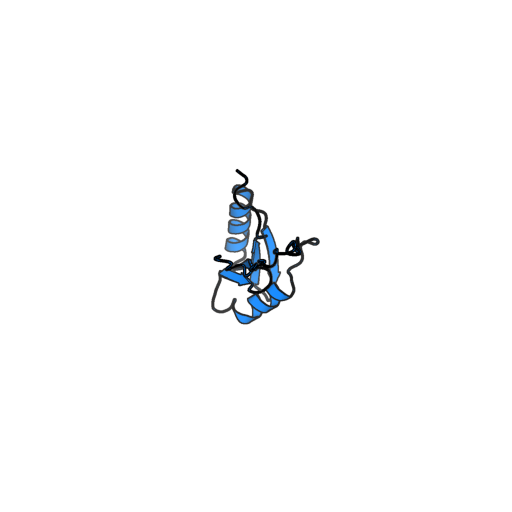7 ? 25.404 -2.558 -2.517 1.00 36.28 97 SER A O 1
ATOM 771 N N . THR A 1 98 ? 25.732 -3.980 -4.242 1.00 39.00 98 THR A N 1
ATOM 772 C CA . THR A 1 98 ? 27.115 -4.391 -3.961 1.00 39.00 98 THR A CA 1
ATOM 773 C C . THR A 1 98 ? 28.082 -3.289 -4.331 1.00 39.00 98 THR A C 1
ATOM 775 O O . THR A 1 98 ? 27.870 -2.696 -5.414 1.00 39.00 98 THR A O 1
#

Radius of gyration: 19.57 Å; chains: 1; bounding box: 42×45×60 Å

Organism: NCBI:txid1513793

Foldseek 3Di:
DDDDDDDPPPDPDPDPPPLPPVPDLDDDPLNLVVCVPPVVPDQWDARPPNRKIKGKDLDPVVLVVVVVVCVVVVFDWRWDDHPNITMIIGRPDPPPPD

pLDDT: mean 76.74, std 20.12, range [36.28, 95.31]

Secondary structure (DSSP, 8-state):
----------PPP---------TTS---HHHHHHHHHHTTT-SEEE-TTT--EEEEES-HHHHHHHHHHHHHTT--EEEEEETTEEEEEE-S------

Sequence (98 aa):
MDVVESTDFRSPTPGPAETGEPQNGQLLSCCKHTIDMHAAYNSMMVCSDCKQIIKCFDDEKAFKNYQRFCASRHRKILATEHSDRFVVVFSSYDTYST

=== Feature glossary ===
Key to the feature types in this record:

pLDDT. pLDDT is the predicted lDDT-Cα score: AlphaFold's confidence that the local environment of each residue (all inter-atomic distances within 15 Å) is correctly placed. It is a per-residue number between 0 and 100, with higher meaning more reliable.

Radius of gyration, Cα contacts, bounding box. The geometric summary reports three shape descriptors. Rg (radius of gyration) measures how spread out the Cα atoms are about their centre of mass; compact globular proteins have small Rg, elongated or unfolded ones large. Cα contacts (<8 Å, |i−j|>4) count long-range residue pairs in spatial proximity — high for tightly packed folds, near zero for rods or random coil. The bounding-box extents give the protein's footprint along x, y, z in Å.

Backbone torsions (φ/ψ). Backbone dihedral angles. Every residue except chain termini has a φ (preceding-C → N → Cα → C) and a ψ (N → Cα → C → next-N). They are reported in degrees following the IUPAC sign convention. Secondary structure is essentially a statement about which (φ, ψ) basin each residue occupies.

Contact-map, Ramachandran, and PAE plots. Plot images: a contact map (which residues are close in 3D, as an N×N binary image), a Ramachandran scatter (backbone torsion angles, revealing secondary-structure composition at a glance), and — for AlphaFold structures — a PAE heatmap (pairwise prediction confidence).

Predicted aligned error. Predicted Aligned Error (PAE) is an AlphaFold confidence matrix: entry (i, j) is the expected error in the position of residue j, in ångströms, when the prediction is superimposed on the true structure at residue i. Low PAE within a block of residues means that block is internally rigid and well-predicted; high PAE between two blocks means their relative placement is uncertain even if each block individually is confident.

Secondary structure (3-state, P-SEA). Three-state secondary structure (P-SEA) collapses the eight DSSP classes into helix (a), strand (b), and coil (c). P-SEA assigns these from Cα geometry alone — distances and angles — without requiring backbone oxygens, so it works on any Cα trace.

Solvent-accessible surface area. Solvent-accessible surface area (SASA) is the area in Å² traced out by the centre of a 1.4 Å probe sphere (a water molecule) rolled over the protein's van der Waals surface (Shrake–Rupley / Lee–Richards construction). Buried residues have near-zero SASA; fully exposed residues can exceed 200 Å². The total SASA scales roughly with the number of surface residues.

Foldseek 3Di. The Foldseek 3Di string encodes local tertiary geometry as a 20-letter alphabet — one character per residue — derived from the relative positions of nearby Cα atoms. Unlike the amino-acid sequence, 3Di is a direct function of the 3D structure, so two proteins with the same fold have similar 3Di strings even at low sequence identity.

B-factor. For experimental (PDB) structures, the B-factor (temperature factor) quantifies the positional spread of each atom in the crystal — a combination of thermal vibration and static disorder — in units of Å². High B-factors mark flexible loops or poorly resolved regions; low B-factors mark the rigid, well-ordered core.

mmCIF coordinates. The mmCIF block holds the 3D Cartesian coordinates of each backbone atom (N, Cα, C, O) in ångströms. mmCIF is the PDB's canonical archive format — a tagged-loop text representation of the atomic model.

InterPro / GO / CATH / organism. Functional annotations link the protein to curated databases. InterPro entries identify conserved domains and families by matching the sequence against member-database signatures (Pfam, PROSITE, CDD, …). Gene Ontology (GO) terms describe molecular function, biological process, and cellular component in a controlled vocabulary. CATH places the structure in a hierarchical fold classification (Class/Architecture/Topology/Homologous-superfamily). The organism is the source species.

Rendered structure images. Structure images are PyMOL renders from six orthogonal camera directions. Cartoon representation draws helices as coils and strands as arrows; sticks shows the backbone as bonds; surface shows the solvent-excluded envelope. Rainbow coloring maps sequence position to hue (blue→red, N→C); chain coloring assigns a distinct color per polypeptide.

Sequence. This is the polypeptide sequence — one letter per residue, N-terminus first. Length ranges from a few dozen residues for small domains to over a thousand for large multi-domain proteins.

Secondary structure (8-state, DSSP). The SS8 string is DSSP's per-residue secondary-structure call. α-helix (H) means an i→i+4 H-bond ladder; β-strand (E) means the residue participates in a β-sheet; 3₁₀ (G) and π (I) are tighter and wider helices; T/S are turns/bends; '-' is loop.

Nearest PDB structures. Structural nearest neighbors (via Foldseek easy-search vs the PDB). Reported per hit: target PDB id, E-value, and alignment TM-score. A TM-score above ~0.5 is the conventional threshold for 'same fold'.